Protein AF-A0A7S2FWE4-F1 (afdb_monomer_lite)

Sequence (169 aa):
AKHAGWVPKHYRFELAQQAANEPRNGMGSVLGTLGCAAAHFKAQTHAIIHGGPLAVVLEDDSWLEDDFVPRLWSLVTSELPCDWEAVQLLGRCPYGVCISRHLARVQPDGNEPAWRCHQGVNWGMHGVLYRIETLPRLQEKWKAAVFDESRPHCMDVDVALASISNEVG

Radius of gyration: 15.9 Å; chains: 1; bounding box: 39×29×44 Å

Structure (mmCIF, N/CA/C/O backbone):
data_AF-A0A7S2FWE4-F1
#
_entry.id   AF-A0A7S2FWE4-F1
#
loop_
_atom_site.group_PDB
_atom_site.id
_atom_site.type_symbol
_atom_site.label_atom_id
_atom_site.label_alt_id
_atom_site.label_comp_id
_atom_site.label_asym_id
_atom_site.label_entity_id
_atom_site.label_seq_id
_atom_site.pdbx_PDB_ins_code
_atom_site.Cartn_x
_atom_site.Cartn_y
_atom_site.Cartn_z
_atom_site.occupancy
_atom_site.B_iso_or_equiv
_atom_site.auth_seq_id
_atom_site.auth_comp_id
_atom_site.auth_asym_id
_atom_site.auth_atom_id
_atom_site.pdbx_PDB_model_num
ATOM 1 N N . ALA A 1 1 ? -7.070 -10.224 -13.208 1.00 89.94 1 ALA A N 1
ATOM 2 C CA . ALA A 1 1 ? -6.685 -8.998 -12.475 1.00 89.94 1 ALA A CA 1
ATOM 3 C C . ALA A 1 1 ? -7.239 -7.717 -13.114 1.00 89.94 1 ALA A C 1
ATOM 5 O O . ALA A 1 1 ? -8.026 -7.046 -12.461 1.00 89.94 1 ALA A O 1
ATOM 6 N N . LYS A 1 2 ? -6.927 -7.399 -14.386 1.00 95.38 2 LYS A N 1
ATOM 7 C CA . LYS A 1 2 ? -7.421 -6.172 -15.056 1.00 95.38 2 LYS A CA 1
ATOM 8 C C . LYS A 1 2 ? -8.946 -6.030 -15.120 1.00 95.38 2 LYS A C 1
ATOM 10 O O . LYS A 1 2 ? -9.478 -4.978 -14.786 1.00 95.38 2 LYS A O 1
ATOM 15 N N . HIS A 1 3 ? -9.661 -7.091 -15.508 1.00 95.62 3 HIS A N 1
ATOM 16 C CA . HIS A 1 3 ? -11.132 -7.074 -15.552 1.00 95.62 3 HIS A CA 1
ATOM 17 C C . HIS A 1 3 ? -11.769 -6.803 -14.184 1.00 95.62 3 HIS A C 1
ATOM 19 O O . HIS A 1 3 ? -12.774 -6.108 -14.115 1.00 95.62 3 HIS A O 1
ATOM 25 N N . ALA A 1 4 ? -11.153 -7.307 -13.112 1.00 95.31 4 ALA A N 1
ATOM 26 C CA . ALA A 1 4 ? -11.605 -7.112 -11.737 1.00 95.31 4 ALA A CA 1
ATOM 27 C C . ALA A 1 4 ? -11.133 -5.779 -11.120 1.00 95.31 4 ALA A C 1
ATOM 29 O O . ALA A 1 4 ? -11.456 -5.491 -9.975 1.00 95.31 4 ALA A O 1
ATOM 30 N N . GLY A 1 5 ? -10.348 -4.973 -11.848 1.00 96.19 5 GLY A N 1
ATOM 31 C CA . GLY A 1 5 ? -9.865 -3.670 -11.385 1.00 96.19 5 GLY A CA 1
ATOM 32 C C . GLY A 1 5 ? -8.702 -3.708 -10.386 1.00 96.19 5 GLY A C 1
ATOM 33 O O . GLY A 1 5 ? -8.339 -2.661 -9.856 1.00 96.19 5 GLY A O 1
ATOM 34 N N . TRP A 1 6 ? -8.093 -4.870 -10.121 1.00 97.44 6 TRP A N 1
ATOM 35 C CA . TRP A 1 6 ? -6.929 -4.978 -9.218 1.00 97.44 6 TRP A CA 1
ATOM 36 C C . TRP A 1 6 ? -5.638 -4.472 -9.861 1.00 97.44 6 TRP A C 1
ATOM 38 O O . TRP A 1 6 ? -4.755 -3.990 -9.170 1.00 97.44 6 TRP A O 1
ATOM 48 N N . VAL A 1 7 ? -5.570 -4.556 -11.191 1.00 98.00 7 VAL A N 1
ATOM 49 C CA . VAL A 1 7 ? -4.523 -3.961 -12.027 1.00 98.00 7 VAL A CA 1
ATOM 50 C C . VAL A 1 7 ? -5.215 -2.977 -12.975 1.00 98.00 7 VAL A C 1
ATOM 52 O O . VAL A 1 7 ? -6.224 -3.361 -13.580 1.00 98.00 7 VAL A O 1
ATOM 55 N N . PRO A 1 8 ? -4.730 -1.736 -13.137 1.00 97.62 8 PRO A N 1
ATOM 56 C CA . PRO A 1 8 ? -5.309 -0.777 -14.066 1.00 97.62 8 PRO A CA 1
ATOM 57 C C . PRO A 1 8 ? -5.369 -1.331 -15.491 1.00 97.62 8 PRO A C 1
ATOM 59 O O . PRO A 1 8 ? -4.466 -2.025 -15.960 1.00 97.62 8 PRO A O 1
ATOM 62 N N . LYS A 1 9 ? -6.445 -1.020 -16.222 1.00 97.38 9 LYS A N 1
ATOM 63 C CA . LYS A 1 9 ? -6.617 -1.517 -17.599 1.00 97.38 9 LYS A CA 1
ATOM 64 C C . LYS A 1 9 ? -5.492 -1.041 -18.522 1.00 97.38 9 LYS A C 1
ATOM 66 O O . LYS A 1 9 ? -5.031 -1.821 -19.357 1.00 97.38 9 LYS A O 1
ATOM 71 N N . HIS A 1 10 ? -5.059 0.206 -18.329 1.00 96.81 10 HIS A N 1
ATOM 72 C CA . HIS A 1 10 ? -4.015 0.854 -19.116 1.00 96.81 10 HIS A CA 1
ATOM 73 C C . HIS A 1 10 ? -2.605 0.349 -18.798 1.00 96.81 10 HIS A C 1
ATOM 75 O O . HIS A 1 10 ? -1.749 0.499 -19.655 1.00 96.81 10 HIS A O 1
ATOM 81 N N . TYR A 1 11 ? -2.385 -0.286 -17.640 1.00 97.94 11 TYR A N 1
ATOM 82 C CA . TYR A 1 11 ? -1.061 -0.745 -17.220 1.00 97.94 11 TYR A CA 1
ATOM 83 C C . TYR A 1 11 ? -0.439 -1.722 -18.232 1.00 97.94 11 TYR A C 1
ATOM 85 O O . TYR A 1 11 ? -1.088 -2.698 -18.631 1.00 97.94 11 TYR A O 1
ATOM 93 N N . ARG A 1 12 ? 0.810 -1.502 -18.643 1.00 97.94 12 ARG A N 1
ATOM 94 C CA . ARG A 1 12 ? 1.516 -2.294 -19.664 1.00 97.94 12 ARG A CA 1
ATOM 95 C C . ARG A 1 12 ? 2.685 -3.061 -19.054 1.00 97.94 12 ARG A C 1
ATOM 97 O O . ARG A 1 12 ? 3.774 -2.521 -18.878 1.00 97.94 12 ARG A O 1
ATOM 104 N N . PHE A 1 13 ? 2.472 -4.352 -18.802 1.00 97.38 13 PHE A N 1
ATOM 105 C CA . PHE A 1 13 ? 3.485 -5.230 -18.209 1.00 97.38 13 PHE A CA 1
ATOM 106 C C . PHE A 1 13 ? 4.795 -5.241 -19.005 1.00 97.38 13 PHE A C 1
ATOM 108 O O . PHE A 1 13 ? 5.869 -5.198 -18.418 1.00 97.38 13 PHE A O 1
ATOM 115 N N . GLU A 1 14 ? 4.724 -5.243 -20.335 1.00 97.94 14 GLU A N 1
ATOM 116 C CA . GLU A 1 14 ? 5.911 -5.301 -21.188 1.00 97.94 14 GLU A CA 1
ATOM 117 C C . GLU A 1 14 ? 6.793 -4.059 -21.021 1.00 97.94 14 GLU A C 1
ATOM 119 O O . GLU A 1 14 ? 8.014 -4.181 -21.047 1.00 97.94 14 GLU A O 1
ATOM 124 N N . LEU A 1 15 ? 6.193 -2.880 -20.812 1.00 98.12 15 LEU A N 1
ATOM 125 C CA . LEU A 1 15 ? 6.946 -1.648 -20.567 1.00 98.12 15 LEU A CA 1
ATOM 126 C C . LEU A 1 15 ? 7.599 -1.669 -19.186 1.00 98.12 15 LEU A C 1
ATOM 128 O O . LEU A 1 15 ? 8.783 -1.370 -19.071 1.00 98.12 15 LEU A O 1
ATOM 132 N N . ALA A 1 16 ? 6.858 -2.095 -18.160 1.00 97.62 16 ALA A N 1
ATOM 133 C CA . ALA A 1 16 ? 7.407 -2.231 -16.816 1.00 97.62 16 ALA A CA 1
ATOM 134 C C . ALA A 1 16 ? 8.556 -3.251 -16.770 1.00 97.62 16 ALA A C 1
ATOM 136 O O . ALA A 1 16 ? 9.581 -3.000 -16.144 1.00 97.62 16 ALA A O 1
ATOM 137 N N . GLN A 1 17 ? 8.429 -4.378 -17.481 1.00 98.25 17 GLN A N 1
ATOM 138 C CA . GLN A 1 17 ? 9.495 -5.374 -17.583 1.00 98.25 17 GLN A CA 1
ATOM 139 C C . GLN A 1 17 ? 10.706 -4.846 -18.364 1.00 98.25 17 GLN A C 1
ATOM 141 O O . GLN A 1 17 ? 11.841 -5.153 -18.005 1.00 98.25 17 GLN A O 1
ATOM 146 N N . GLN A 1 18 ? 10.495 -4.053 -19.420 1.00 97.88 18 GLN A N 1
ATOM 147 C CA . GLN A 1 18 ? 11.588 -3.389 -20.137 1.00 97.88 18 GLN A CA 1
ATOM 148 C C . GLN A 1 18 ? 12.348 -2.428 -19.223 1.00 97.88 18 GLN A C 1
ATOM 150 O O . GLN A 1 18 ? 13.572 -2.514 -19.170 1.00 97.88 18 GLN A O 1
ATOM 155 N N . ALA A 1 19 ? 11.638 -1.585 -18.466 1.00 97.25 19 ALA A N 1
ATOM 156 C CA . ALA A 1 19 ? 12.248 -0.699 -17.481 1.00 97.25 19 ALA A CA 1
ATOM 157 C C . ALA A 1 19 ? 13.001 -1.500 -16.407 1.00 97.25 19 ALA A C 1
ATOM 159 O O . ALA A 1 19 ? 14.147 -1.187 -16.097 1.00 97.25 19 ALA A O 1
ATOM 160 N N . ALA A 1 20 ? 12.407 -2.577 -15.887 1.00 97.00 20 ALA A N 1
ATOM 161 C CA . ALA A 1 20 ? 13.031 -3.449 -14.889 1.00 97.00 20 ALA A CA 1
ATOM 162 C C . ALA A 1 20 ? 14.362 -4.051 -15.374 1.00 97.00 20 ALA A C 1
ATOM 164 O O . ALA A 1 20 ? 15.329 -4.109 -14.6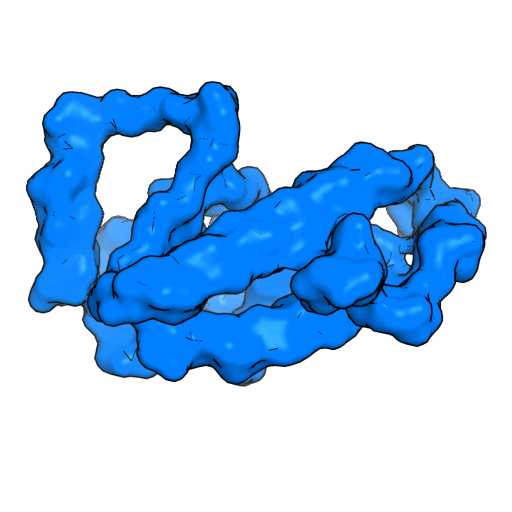15 1.00 97.00 20 ALA A O 1
ATOM 165 N N . ASN A 1 21 ? 14.430 -4.424 -16.656 1.00 96.94 21 ASN A N 1
ATOM 166 C CA . ASN A 1 21 ? 15.629 -4.979 -17.287 1.00 96.94 21 ASN A CA 1
ATOM 167 C C . ASN A 1 21 ? 16.736 -3.938 -17.539 1.00 96.94 21 ASN A C 1
ATOM 169 O O . ASN A 1 21 ? 17.844 -4.314 -17.929 1.00 96.94 21 ASN A O 1
ATOM 173 N N . GLU A 1 22 ? 16.468 -2.638 -17.379 1.00 96.38 22 GLU A N 1
ATOM 174 C CA . GLU A 1 22 ? 17.507 -1.623 -17.532 1.00 96.38 22 GLU A CA 1
ATOM 175 C C . GLU A 1 22 ? 18.593 -1.801 -16.454 1.00 96.38 22 GLU A C 1
ATOM 177 O O . GLU A 1 22 ? 18.265 -1.960 -15.274 1.00 96.38 22 GLU A O 1
ATOM 182 N N . PRO A 1 23 ? 19.892 -1.685 -16.801 1.00 95.38 23 PRO A N 1
ATOM 183 C CA . PRO A 1 23 ? 20.983 -1.910 -15.848 1.00 95.38 23 PRO A CA 1
ATOM 184 C C . PRO A 1 23 ? 20.906 -1.065 -14.571 1.00 95.38 23 PRO A C 1
ATOM 186 O O . PRO A 1 23 ? 21.359 -1.505 -13.521 1.00 95.38 23 PRO A O 1
ATOM 189 N N . ARG A 1 24 ? 20.322 0.139 -14.649 1.00 94.19 24 ARG A N 1
ATOM 190 C CA . ARG A 1 24 ? 20.144 1.032 -13.493 1.00 94.19 24 ARG A CA 1
ATOM 191 C C . ARG A 1 24 ? 19.122 0.526 -12.471 1.00 94.19 24 ARG A C 1
ATOM 193 O O . ARG A 1 24 ? 19.249 0.866 -11.303 1.00 94.19 24 ARG A O 1
ATOM 200 N N . ASN A 1 25 ? 18.124 -0.244 -12.911 1.00 94.00 25 ASN A N 1
ATOM 201 C CA . ASN A 1 25 ? 17.126 -0.847 -12.028 1.00 94.00 25 ASN A CA 1
ATOM 202 C C . ASN A 1 25 ? 17.634 -2.194 -11.505 1.00 94.00 25 ASN A C 1
ATOM 204 O O . ASN A 1 25 ? 17.401 -2.544 -10.352 1.00 94.00 25 ASN A O 1
ATOM 208 N N . GLY A 1 26 ? 18.380 -2.939 -12.332 1.00 91.19 26 GLY A N 1
ATOM 209 C CA . GLY A 1 26 ? 19.009 -4.193 -11.911 1.00 91.19 26 GLY A CA 1
ATOM 210 C C . GLY A 1 26 ? 17.997 -5.230 -11.417 1.00 91.19 26 GLY A C 1
ATOM 211 O O . GLY A 1 26 ? 18.317 -6.038 -10.546 1.00 91.19 26 GLY A O 1
ATOM 212 N N . MET A 1 27 ? 16.767 -5.182 -11.934 1.00 94.00 27 MET A N 1
ATOM 213 C CA . MET A 1 27 ? 15.680 -6.067 -11.537 1.00 94.00 27 MET A CA 1
ATOM 214 C C . MET A 1 27 ? 15.591 -7.273 -12.478 1.00 94.00 27 MET A C 1
ATOM 216 O O . MET A 1 27 ? 16.027 -7.239 -13.628 1.00 94.00 27 MET A O 1
ATOM 220 N N . GLY A 1 28 ? 15.004 -8.357 -11.971 1.00 93.50 28 GLY A N 1
ATOM 221 C CA . GLY A 1 28 ? 14.648 -9.527 -12.768 1.00 93.50 28 GLY A CA 1
ATOM 222 C C . GLY A 1 28 ? 13.236 -9.436 -13.350 1.00 93.50 28 GLY A C 1
ATOM 223 O O . GLY A 1 28 ? 12.701 -8.362 -13.630 1.00 93.50 28 GLY A O 1
ATOM 224 N N . SER A 1 29 ? 12.604 -10.598 -13.517 1.00 96.25 29 SER A N 1
ATOM 225 C CA . SER A 1 29 ? 11.187 -10.661 -13.886 1.00 96.25 29 SER A CA 1
ATOM 226 C C . SER A 1 29 ? 10.316 -10.003 -12.814 1.00 96.25 29 SER A C 1
ATOM 228 O O . SER A 1 29 ? 10.391 -10.387 -11.649 1.00 96.25 29 SER A O 1
ATOM 230 N N . VAL A 1 30 ? 9.446 -9.071 -13.214 1.00 97.19 30 VAL A N 1
ATOM 231 C CA . VAL A 1 30 ? 8.486 -8.404 -12.311 1.00 97.19 30 VAL A CA 1
ATOM 232 C C . VAL A 1 30 ? 7.136 -9.122 -12.251 1.00 97.19 30 VAL A C 1
ATOM 234 O O . VAL A 1 30 ? 6.207 -8.663 -11.595 1.00 97.19 30 VAL A O 1
ATOM 237 N N . LEU A 1 31 ? 6.997 -10.273 -12.923 1.00 97.12 31 LEU A N 1
ATOM 238 C CA . LEU A 1 31 ? 5.736 -11.021 -12.972 1.00 97.12 31 LEU A CA 1
ATOM 239 C C . LEU A 1 31 ? 5.266 -11.479 -11.583 1.00 97.12 31 LEU A C 1
ATOM 241 O O . LEU A 1 31 ? 4.070 -11.433 -11.299 1.00 97.12 31 LEU A O 1
ATOM 245 N N . GLY A 1 32 ? 6.201 -11.911 -10.730 1.00 95.44 32 GLY A N 1
ATOM 246 C CA . GLY A 1 32 ? 5.902 -12.305 -9.351 1.00 95.44 32 GLY A CA 1
ATOM 247 C C . GLY A 1 32 ? 5.369 -11.124 -8.542 1.00 95.44 32 GLY A C 1
ATOM 248 O O . GLY A 1 32 ? 4.267 -11.198 -8.003 1.00 95.44 32 GLY A O 1
ATOM 249 N N . THR A 1 33 ? 6.094 -10.003 -8.566 1.00 95.25 33 THR A N 1
ATOM 250 C CA . THR A 1 33 ? 5.715 -8.760 -7.882 1.00 95.25 33 THR A CA 1
ATOM 251 C C . THR A 1 33 ? 4.365 -8.223 -8.359 1.00 95.25 33 THR A C 1
ATOM 253 O O . THR A 1 33 ? 3.527 -7.842 -7.545 1.00 95.25 33 THR A O 1
ATOM 256 N N . LEU A 1 34 ? 4.082 -8.293 -9.666 1.00 97.38 34 LEU A N 1
ATOM 257 C CA . LEU A 1 34 ? 2.773 -7.943 -10.225 1.00 97.38 34 LEU A CA 1
ATOM 258 C C . LEU A 1 34 ? 1.648 -8.800 -9.622 1.00 97.38 34 LEU A C 1
ATOM 260 O O . LEU A 1 34 ? 0.552 -8.299 -9.354 1.00 97.38 34 LEU A O 1
ATOM 264 N N . GLY A 1 35 ? 1.907 -10.095 -9.433 1.00 96.69 35 GLY A N 1
ATOM 265 C CA . GLY A 1 35 ? 0.988 -11.025 -8.785 1.00 96.69 35 GLY A CA 1
ATOM 266 C C . GLY A 1 35 ? 0.693 -10.626 -7.340 1.00 96.69 35 GLY A C 1
ATOM 267 O O . GLY A 1 35 ? -0.482 -10.519 -6.977 1.00 96.69 35 GLY A O 1
ATOM 268 N N . CYS A 1 36 ? 1.736 -10.336 -6.557 1.00 94.81 36 CYS A N 1
ATOM 269 C CA . CYS A 1 36 ? 1.612 -9.873 -5.173 1.00 94.81 36 CYS A CA 1
ATOM 270 C C . CYS A 1 36 ? 0.814 -8.566 -5.096 1.00 94.81 36 CYS A C 1
ATOM 272 O O . CYS A 1 36 ? -0.207 -8.502 -4.410 1.00 94.81 36 CYS A O 1
ATOM 274 N N . ALA A 1 37 ? 1.181 -7.559 -5.892 1.00 96.25 37 ALA A N 1
ATOM 275 C CA . ALA A 1 37 ? 0.467 -6.286 -5.951 1.00 96.25 37 ALA A CA 1
ATOM 276 C C . ALA A 1 37 ? -1.025 -6.464 -6.271 1.00 96.25 37 ALA A C 1
ATOM 278 O O . ALA A 1 37 ? -1.903 -5.929 -5.587 1.00 96.25 37 ALA A O 1
ATOM 279 N N . ALA A 1 38 ? -1.344 -7.274 -7.285 1.00 97.81 38 ALA A N 1
ATOM 280 C CA . ALA A 1 38 ? -2.728 -7.572 -7.636 1.00 97.81 38 ALA A CA 1
ATOM 281 C C . ALA A 1 38 ? -3.485 -8.287 -6.500 1.00 97.81 38 ALA A C 1
ATOM 283 O O . ALA A 1 38 ? -4.681 -8.038 -6.322 1.00 97.81 38 ALA A O 1
ATOM 284 N N . ALA A 1 39 ? -2.819 -9.159 -5.738 1.00 96.19 39 ALA A N 1
ATOM 285 C CA . ALA A 1 39 ? -3.404 -9.846 -4.590 1.00 96.19 39 ALA A CA 1
ATOM 286 C C . ALA A 1 39 ? -3.712 -8.881 -3.431 1.00 96.19 39 ALA A C 1
ATOM 288 O O . ALA A 1 39 ? -4.819 -8.941 -2.889 1.00 96.19 39 ALA A O 1
ATOM 289 N N . HIS A 1 40 ? -2.824 -7.929 -3.127 1.00 95.69 40 HIS A N 1
ATOM 290 C CA . HIS A 1 40 ? -3.091 -6.884 -2.130 1.00 95.69 40 HIS A CA 1
ATOM 291 C C . HIS A 1 40 ? -4.331 -6.060 -2.493 1.00 95.69 40 HIS A C 1
ATOM 293 O O . HIS A 1 40 ? -5.253 -5.917 -1.685 1.00 95.69 40 HIS A O 1
ATOM 299 N N . PHE A 1 41 ? -4.424 -5.576 -3.735 1.00 97.50 41 PHE A N 1
ATOM 300 C CA . PHE A 1 41 ? -5.592 -4.797 -4.158 1.00 97.50 41 PHE A CA 1
ATOM 301 C C . PHE A 1 41 ? -6.876 -5.628 -4.219 1.00 97.50 41 PHE A C 1
ATOM 303 O O . PHE A 1 41 ? -7.955 -5.099 -3.946 1.00 97.50 41 PHE A O 1
ATOM 310 N N . LYS A 1 42 ? -6.780 -6.930 -4.517 1.00 97.50 42 LYS A N 1
ATOM 311 C CA . LYS A 1 42 ? -7.905 -7.862 -4.390 1.00 97.50 42 LYS A CA 1
ATOM 312 C C . LYS A 1 42 ? -8.387 -7.953 -2.941 1.00 97.50 42 LYS A C 1
ATOM 314 O O . LYS A 1 42 ? -9.589 -7.829 -2.707 1.00 97.50 42 LYS A O 1
ATOM 319 N N . ALA A 1 43 ? -7.478 -8.155 -1.985 1.00 96.75 43 ALA A N 1
ATOM 320 C CA . ALA A 1 43 ? -7.810 -8.250 -0.564 1.00 96.75 43 ALA A CA 1
ATOM 321 C C . ALA A 1 43 ? -8.489 -6.967 -0.060 1.00 96.75 43 ALA A C 1
ATOM 323 O O . ALA A 1 43 ? -9.540 -7.033 0.577 1.00 96.75 43 ALA A O 1
ATOM 324 N N . GLN A 1 44 ? -7.972 -5.799 -0.449 1.00 96.81 44 GLN A N 1
ATOM 325 C CA . GLN A 1 44 ? -8.601 -4.510 -0.152 1.00 96.81 44 GLN A CA 1
ATOM 326 C C . GLN A 1 44 ? -10.013 -4.395 -0.741 1.00 96.81 44 GLN A C 1
ATOM 328 O O . GLN A 1 44 ? -10.928 -3.958 -0.050 1.00 96.81 44 GLN A O 1
ATOM 333 N N . THR A 1 45 ? -10.232 -4.813 -1.995 1.00 97.31 45 THR A N 1
ATOM 334 C CA . THR A 1 45 ? -11.578 -4.814 -2.593 1.00 97.31 45 THR A CA 1
ATOM 335 C C . THR A 1 45 ? -12.542 -5.706 -1.809 1.00 97.31 45 THR A C 1
ATOM 337 O O . THR A 1 45 ? -13.675 -5.298 -1.565 1.00 97.31 45 THR A O 1
ATOM 340 N N . HIS A 1 46 ? -12.107 -6.891 -1.369 1.00 97.44 46 HIS A N 1
ATOM 341 C CA . HIS A 1 46 ? -12.926 -7.744 -0.503 1.00 97.44 46 HIS A CA 1
ATOM 342 C C . HIS A 1 46 ? -13.249 -7.069 0.836 1.00 97.44 46 HIS A C 1
ATOM 344 O O . HIS A 1 46 ? -14.399 -7.111 1.270 1.00 97.44 46 HIS A O 1
ATOM 350 N N . ALA A 1 47 ? -12.269 -6.409 1.454 1.00 97.62 47 ALA A N 1
ATOM 351 C CA . ALA A 1 47 ? -12.451 -5.685 2.707 1.00 97.62 47 ALA A CA 1
ATOM 352 C C . ALA A 1 47 ? -13.467 -4.533 2.574 1.00 97.62 47 ALA A C 1
ATOM 354 O O . ALA A 1 47 ? -14.361 -4.399 3.410 1.00 97.62 47 ALA A O 1
ATOM 355 N N . ILE A 1 48 ? -13.387 -3.758 1.484 1.00 97.38 48 ILE A N 1
ATOM 356 C CA . ILE A 1 48 ? -14.348 -2.691 1.162 1.00 97.38 48 ILE A CA 1
ATOM 357 C C . ILE A 1 48 ? -15.763 -3.262 1.007 1.00 97.38 48 ILE A C 1
ATOM 359 O O . ILE A 1 48 ? -16.702 -2.729 1.589 1.00 97.38 48 ILE A O 1
ATOM 363 N N . ILE A 1 49 ? -15.921 -4.356 0.251 1.00 97.19 49 ILE A N 1
ATOM 364 C CA . ILE A 1 49 ? -17.230 -4.994 0.022 1.00 97.19 49 ILE A CA 1
ATOM 365 C C . ILE A 1 49 ? -17.834 -5.517 1.331 1.00 97.19 49 ILE A C 1
ATOM 367 O O . ILE A 1 49 ? -19.044 -5.434 1.518 1.00 97.19 49 ILE A O 1
ATOM 371 N N . HIS A 1 50 ? -17.006 -6.047 2.234 1.00 97.00 50 HIS A N 1
ATOM 372 C CA . HIS A 1 50 ? -17.463 -6.525 3.537 1.00 97.00 50 HIS A CA 1
ATOM 373 C C . HIS A 1 50 ? -18.009 -5.389 4.423 1.00 97.00 50 HIS A C 1
ATOM 375 O O . HIS A 1 50 ? -18.899 -5.624 5.236 1.00 97.00 50 HIS A O 1
ATOM 381 N N . GLY A 1 51 ? -17.495 -4.162 4.280 1.00 95.44 51 GLY A N 1
ATOM 382 C CA . GLY A 1 51 ? -18.048 -2.974 4.943 1.00 95.44 51 GLY A CA 1
ATOM 383 C C . GLY A 1 51 ? -17.797 -2.892 6.453 1.00 95.44 51 GLY A C 1
ATOM 384 O O . GLY A 1 51 ? -18.513 -2.182 7.156 1.00 95.44 51 GLY A O 1
ATOM 385 N N . GLY A 1 52 ? -16.798 -3.617 6.972 1.00 96.94 52 GLY A N 1
ATOM 386 C CA . GLY A 1 52 ? -16.348 -3.441 8.359 1.00 96.94 52 GLY A CA 1
ATOM 387 C C . GLY A 1 52 ? -15.678 -2.072 8.568 1.00 96.94 52 GLY A C 1
ATOM 388 O O . GLY A 1 52 ? -15.304 -1.434 7.591 1.00 96.94 52 GLY A O 1
ATOM 389 N N . PRO A 1 53 ? -15.484 -1.600 9.813 1.00 96.62 53 PRO A N 1
ATOM 390 C CA . PRO A 1 53 ? -14.774 -0.339 10.062 1.00 96.62 53 PRO A CA 1
ATOM 391 C C . PRO A 1 53 ? -13.260 -0.461 9.821 1.00 96.62 53 PRO A C 1
ATOM 393 O O . PRO A 1 53 ? -12.606 0.491 9.392 1.00 96.62 53 PRO A O 1
ATOM 396 N N . LEU A 1 54 ? -12.713 -1.649 10.087 1.00 97.88 54 LEU A N 1
ATOM 397 C CA . LEU A 1 54 ? -11.299 -1.984 10.000 1.00 97.88 54 LEU A CA 1
ATOM 398 C C . LEU A 1 54 ? -11.142 -3.317 9.274 1.00 97.88 54 LEU A C 1
ATOM 400 O O . LEU A 1 54 ? -12.012 -4.185 9.378 1.00 97.88 54 LEU A O 1
ATOM 404 N N . ALA A 1 55 ? -10.016 -3.498 8.593 1.00 97.81 55 ALA A N 1
ATOM 405 C CA . ALA A 1 55 ? -9.621 -4.797 8.064 1.00 97.81 55 ALA A CA 1
ATOM 406 C C . ALA A 1 55 ? -8.151 -5.068 8.356 1.00 97.81 55 ALA A C 1
ATOM 408 O O . ALA A 1 55 ? -7.308 -4.204 8.136 1.00 97.81 55 ALA A O 1
ATOM 409 N N . VAL A 1 56 ? -7.860 -6.280 8.817 1.00 97.00 56 VAL A N 1
ATOM 410 C CA . VAL A 1 56 ? -6.497 -6.798 8.926 1.00 97.00 56 VAL A CA 1
ATOM 411 C C . VAL A 1 56 ? -6.287 -7.766 7.772 1.00 97.00 56 VAL A C 1
ATOM 413 O O . VAL A 1 56 ? -7.059 -8.711 7.611 1.00 97.00 56 VAL A O 1
ATOM 416 N N . VAL A 1 57 ? -5.265 -7.515 6.964 1.00 95.50 57 VAL A N 1
ATOM 417 C CA . VAL A 1 57 ? -4.819 -8.405 5.889 1.00 95.50 57 VAL A CA 1
ATOM 418 C C . VAL A 1 57 ? -3.449 -8.934 6.276 1.00 95.50 57 VAL A C 1
ATOM 420 O O . VAL A 1 57 ? -2.582 -8.148 6.646 1.00 95.50 57 VAL A O 1
ATOM 423 N N . LEU A 1 58 ? -3.276 -10.250 6.210 1.00 95.06 58 LEU A N 1
ATOM 424 C CA . LEU A 1 58 ? -2.030 -10.945 6.519 1.00 95.06 58 LEU A CA 1
ATOM 425 C C . LEU A 1 58 ? -1.607 -11.752 5.292 1.00 95.06 58 LEU A C 1
ATOM 427 O O . LEU A 1 58 ? -2.470 -12.293 4.592 1.00 95.06 58 LEU A O 1
ATOM 431 N N . GLU A 1 59 ? -0.306 -11.829 5.049 1.00 92.50 59 GLU A N 1
ATOM 432 C CA . GLU A 1 59 ? 0.273 -12.795 4.117 1.00 92.50 59 GLU A CA 1
ATOM 433 C C . GLU A 1 59 ? 0.107 -14.223 4.668 1.00 92.50 59 GLU A C 1
ATOM 435 O O . GLU A 1 59 ? -0.073 -14.438 5.870 1.00 92.50 59 GLU A O 1
ATOM 440 N N . ASP A 1 60 ? 0.110 -15.216 3.782 1.00 90.81 60 ASP A N 1
ATOM 441 C CA . ASP A 1 60 ? -0.127 -16.621 4.126 1.00 90.81 60 ASP A CA 1
ATOM 442 C C . ASP A 1 60 ? 1.043 -17.281 4.873 1.00 90.81 60 ASP A C 1
ATOM 444 O O . ASP A 1 60 ? 0.865 -18.330 5.494 1.00 90.81 60 ASP A O 1
ATOM 448 N N . ASP A 1 61 ? 2.209 -16.641 4.875 1.00 90.31 61 ASP A N 1
ATOM 449 C CA . ASP A 1 61 ? 3.412 -17.013 5.620 1.00 90.31 61 ASP A CA 1
ATOM 450 C C . ASP A 1 61 ? 3.629 -16.155 6.882 1.00 90.31 61 ASP A C 1
ATOM 452 O O . ASP A 1 61 ? 4.738 -16.065 7.407 1.00 90.31 61 ASP A O 1
ATOM 456 N N . SER A 1 62 ? 2.568 -15.530 7.399 1.00 91.75 62 SER A N 1
ATOM 457 C CA . SER A 1 62 ? 2.609 -14.766 8.648 1.00 91.75 62 SER A CA 1
ATOM 458 C C . SER A 1 62 ? 2.128 -15.581 9.850 1.00 91.75 62 SER A C 1
ATOM 460 O O . SER A 1 62 ? 1.062 -16.197 9.823 1.00 91.75 62 SER A O 1
ATOM 462 N N . TRP A 1 63 ? 2.875 -15.510 10.955 1.00 93.00 63 TRP A N 1
ATOM 463 C CA . TRP A 1 63 ? 2.485 -16.073 12.252 1.00 93.00 63 TRP A CA 1
ATOM 464 C C . TRP A 1 63 ? 2.208 -14.957 13.253 1.00 93.00 63 TRP A C 1
ATOM 466 O O . TRP A 1 63 ? 2.988 -14.014 13.383 1.00 93.00 63 TRP A O 1
ATOM 476 N N . LEU A 1 64 ? 1.083 -15.066 13.955 1.00 94.81 64 LEU A N 1
ATOM 477 C CA . LEU A 1 64 ? 0.674 -14.105 14.972 1.00 94.81 64 LEU A CA 1
ATOM 478 C C . LEU A 1 64 ? 1.125 -14.572 16.355 1.00 94.81 64 LEU A C 1
ATOM 480 O O . LEU A 1 64 ? 1.063 -15.760 16.658 1.00 94.81 64 LEU A O 1
ATOM 484 N N . GLU A 1 65 ? 1.516 -13.619 17.195 1.00 95.88 65 GLU A N 1
ATOM 485 C CA . GLU A 1 65 ? 1.730 -13.852 18.625 1.00 95.88 65 GLU A CA 1
ATOM 486 C C . GLU A 1 65 ? 0.394 -14.090 19.351 1.00 95.88 65 GLU A C 1
ATOM 488 O O . GLU A 1 65 ? -0.652 -13.578 18.934 1.00 95.88 65 GLU A O 1
ATOM 493 N N . ASP A 1 66 ? 0.433 -14.806 20.479 1.00 97.94 66 ASP A N 1
ATOM 494 C CA . ASP A 1 66 ? -0.757 -15.149 21.281 1.00 97.94 66 ASP A CA 1
ATOM 495 C C . ASP A 1 66 ? -1.553 -13.909 21.731 1.00 97.94 66 ASP A C 1
ATOM 497 O O . ASP A 1 66 ? -2.776 -13.948 21.886 1.00 97.94 66 ASP A O 1
ATOM 501 N N . ASP A 1 67 ? -0.866 -12.782 21.921 1.00 97.44 67 ASP A N 1
ATOM 502 C CA . ASP A 1 67 ? -1.438 -11.509 22.354 1.00 97.44 67 ASP A CA 1
ATOM 503 C C . ASP A 1 67 ? -1.684 -10.517 21.201 1.00 97.44 67 ASP A C 1
ATOM 505 O O . ASP A 1 67 ? -1.909 -9.325 21.433 1.00 97.44 67 ASP A O 1
ATOM 509 N N . PHE A 1 68 ? -1.707 -10.991 19.949 1.00 96.56 68 PHE A N 1
ATOM 510 C CA . PHE A 1 68 ? -1.904 -10.140 18.775 1.00 96.56 68 PHE A CA 1
ATOM 511 C C . PHE A 1 68 ? -3.169 -9.277 18.869 1.00 96.56 68 PHE A C 1
ATOM 513 O O . PHE A 1 68 ? -3.105 -8.061 18.691 1.00 96.56 68 PHE A O 1
ATOM 520 N N . VAL A 1 69 ? -4.319 -9.883 19.180 1.00 97.19 69 VAL A N 1
ATOM 521 C CA . VAL A 1 69 ? -5.607 -9.172 19.261 1.00 97.19 69 VAL A CA 1
ATOM 522 C C . VAL A 1 69 ? -5.595 -8.065 20.326 1.00 97.19 69 VAL A C 1
ATOM 524 O O . VAL A 1 69 ? -5.913 -6.927 19.973 1.00 97.19 69 VAL A O 1
ATOM 527 N N . PRO A 1 70 ? -5.226 -8.319 21.600 1.00 97.94 70 PRO A N 1
ATOM 528 C CA . PRO A 1 70 ? -5.181 -7.250 22.597 1.00 97.94 70 PRO A CA 1
ATOM 529 C C . PRO A 1 70 ? -4.147 -6.163 22.269 1.00 97.94 70 PRO A C 1
ATOM 531 O O . PRO A 1 70 ? -4.420 -4.985 22.512 1.00 97.94 70 PRO A O 1
ATOM 534 N N . ARG A 1 71 ? -3.000 -6.506 21.664 1.00 96.88 71 ARG A N 1
ATOM 535 C CA . ARG A 1 71 ? -2.007 -5.508 21.231 1.00 96.88 71 ARG A CA 1
ATOM 536 C C . ARG A 1 71 ? -2.515 -4.644 20.082 1.00 96.88 71 ARG A C 1
ATOM 538 O O . ARG A 1 71 ? -2.374 -3.423 20.140 1.00 96.88 71 ARG A O 1
ATOM 545 N N . LEU A 1 72 ? -3.150 -5.250 19.080 1.00 96.88 72 LEU A N 1
ATOM 546 C CA . LEU A 1 72 ? -3.759 -4.528 17.966 1.00 96.88 72 LEU A CA 1
ATOM 547 C C . LEU A 1 72 ? -4.880 -3.608 18.455 1.00 96.88 72 LEU A C 1
ATOM 549 O O . LEU A 1 72 ? -4.963 -2.459 18.029 1.00 96.88 72 LEU A O 1
ATOM 553 N N . TRP A 1 73 ? -5.717 -4.083 19.379 1.00 97.12 73 TRP A N 1
ATOM 554 C CA . T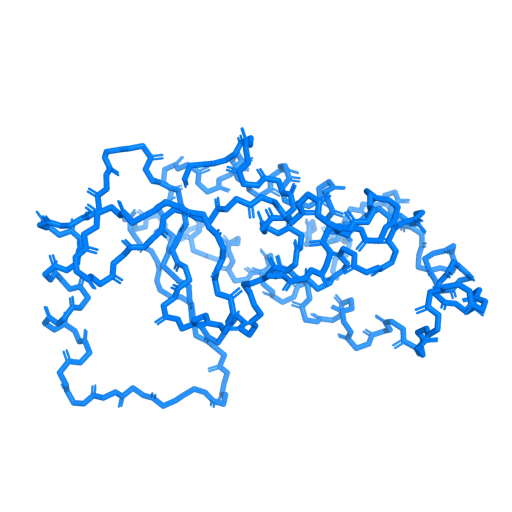RP A 1 73 ? -6.765 -3.261 19.973 1.00 97.12 73 TRP A CA 1
ATOM 555 C C . TRP A 1 73 ? -6.184 -2.050 20.708 1.00 97.12 73 TRP A C 1
ATOM 557 O O . TRP A 1 73 ? -6.616 -0.929 20.457 1.00 97.12 73 TRP A O 1
ATOM 567 N N . SER A 1 74 ? -5.153 -2.251 21.537 1.00 97.44 74 SER A N 1
ATOM 568 C CA . SER A 1 74 ? -4.464 -1.152 22.225 1.00 97.44 74 SER A CA 1
ATOM 569 C C . SER A 1 74 ? -3.870 -0.135 21.250 1.00 97.44 74 SER A C 1
ATOM 571 O O . SER A 1 74 ? -4.004 1.067 21.478 1.00 97.44 74 SER A O 1
ATOM 573 N N . LEU A 1 75 ? -3.241 -0.602 20.166 1.00 96.69 75 LEU A N 1
ATOM 574 C CA . LEU A 1 75 ? -2.712 0.260 19.108 1.00 96.69 75 LEU A CA 1
ATOM 575 C C . LEU A 1 75 ? -3.834 1.137 18.534 1.00 96.69 75 LEU A C 1
ATOM 577 O O . LEU A 1 75 ? -3.724 2.362 18.538 1.00 96.69 75 LEU A O 1
ATOM 581 N N . VAL A 1 76 ? -4.941 0.511 18.119 1.00 96.62 76 VAL A N 1
ATOM 582 C CA . VAL A 1 76 ? -6.098 1.181 17.505 1.00 96.62 76 VAL A CA 1
ATOM 583 C C . VAL A 1 76 ? -6.741 2.211 18.426 1.00 96.62 76 VAL A C 1
ATOM 585 O O . VAL A 1 76 ? -7.091 3.295 17.968 1.00 96.62 76 VAL A O 1
ATOM 588 N N . THR A 1 77 ? -6.923 1.892 19.707 1.00 96.56 77 THR A N 1
ATOM 589 C CA . THR A 1 77 ? -7.675 2.763 20.620 1.00 96.56 77 THR A CA 1
ATOM 590 C C . THR A 1 77 ? -6.833 3.834 21.296 1.00 96.56 77 THR A C 1
ATOM 592 O O . THR A 1 77 ? -7.403 4.800 21.800 1.00 96.56 77 THR A O 1
ATOM 595 N N . SER A 1 78 ? -5.511 3.655 21.362 1.00 97.00 78 SER A N 1
ATOM 596 C CA . SER A 1 78 ? -4.657 4.460 22.248 1.00 97.00 78 SER A CA 1
ATOM 597 C C . SER A 1 78 ? -3.481 5.137 21.548 1.00 97.00 78 SER A C 1
ATOM 599 O O . SER A 1 78 ? -2.938 6.092 22.097 1.00 97.00 78 SER A O 1
ATOM 601 N N . GLU A 1 79 ? -3.052 4.647 20.382 1.00 96.75 79 GLU A N 1
ATOM 602 C CA . GLU A 1 79 ? -1.796 5.084 19.756 1.00 96.75 79 GLU A CA 1
ATOM 603 C C . GLU A 1 79 ? -1.967 5.605 18.319 1.00 96.75 79 GLU A C 1
ATOM 605 O O . GLU A 1 79 ? -1.194 6.470 17.905 1.00 96.75 79 GLU A O 1
ATOM 610 N N . LEU A 1 80 ? -2.957 5.122 17.554 1.00 96.56 80 LEU A N 1
ATOM 611 C CA . LEU A 1 80 ? -3.159 5.576 16.172 1.00 96.56 80 LEU A CA 1
ATOM 612 C C . LEU A 1 80 ? -3.607 7.051 16.107 1.00 96.56 80 LEU A C 1
ATOM 614 O O . LEU A 1 80 ? -4.566 7.434 16.781 1.00 96.56 80 LEU A O 1
ATOM 618 N N . PRO A 1 81 ? -2.969 7.887 15.266 1.00 95.06 81 PRO A N 1
ATOM 619 C CA . PRO A 1 81 ? -3.364 9.282 15.088 1.00 95.06 81 PRO A CA 1
ATOM 620 C C . PRO A 1 81 ? -4.653 9.374 14.265 1.00 95.06 81 PRO A C 1
ATOM 622 O O . PRO A 1 81 ? -4.863 8.567 13.374 1.00 95.06 81 PRO A O 1
ATOM 625 N N . CYS A 1 82 ? -5.517 10.364 14.501 1.00 92.81 82 CYS A N 1
ATOM 626 C CA . CYS A 1 82 ? -6.860 10.433 13.891 1.00 92.81 82 CYS A CA 1
ATOM 627 C C . CYS A 1 82 ? -6.908 10.408 12.347 1.00 92.81 82 CYS A C 1
ATOM 629 O O . CYS A 1 82 ? -7.956 10.090 11.776 1.00 92.81 82 CYS A O 1
ATOM 631 N N . ASP A 1 83 ? -5.813 10.786 11.688 1.00 93.56 83 ASP A N 1
ATOM 632 C CA . ASP A 1 83 ? -5.651 10.891 10.236 1.00 93.56 83 ASP A CA 1
ATOM 633 C C . ASP A 1 83 ? -5.106 9.615 9.568 1.00 93.56 83 ASP A C 1
ATOM 635 O O . ASP A 1 83 ? -4.899 9.627 8.360 1.00 93.56 83 ASP A O 1
ATOM 639 N N . TRP A 1 84 ? -4.912 8.523 10.315 1.00 96.00 84 TRP A N 1
ATOM 640 C CA . TRP A 1 84 ? -4.385 7.266 9.778 1.00 96.00 84 TRP A CA 1
ATOM 641 C C . TRP A 1 84 ? -5.309 6.607 8.729 1.00 96.00 84 TRP A C 1
ATOM 643 O O . TRP A 1 84 ? -6.541 6.601 8.867 1.00 96.00 84 TRP A O 1
ATOM 653 N N . GLU A 1 85 ? -4.712 5.993 7.704 1.00 96.69 85 GLU A N 1
ATOM 654 C CA . GLU A 1 85 ? -5.392 5.253 6.631 1.00 96.69 85 GLU A CA 1
ATOM 655 C C . GLU A 1 85 ? -4.939 3.787 6.549 1.00 96.69 85 GLU A C 1
ATOM 657 O O . GLU A 1 85 ? -5.773 2.884 6.398 1.00 96.69 85 GLU A O 1
ATOM 662 N N . ALA A 1 86 ? -3.633 3.537 6.681 1.00 95.81 86 ALA A N 1
ATOM 663 C CA . ALA A 1 86 ? -3.055 2.196 6.702 1.00 95.81 86 ALA A CA 1
ATOM 664 C 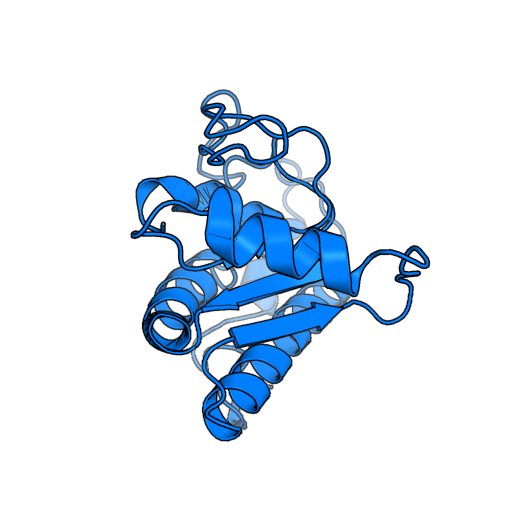C . ALA A 1 86 ? -1.886 2.092 7.684 1.00 95.81 86 ALA A C 1
ATOM 666 O O . ALA A 1 86 ? -1.094 3.016 7.834 1.00 95.81 86 ALA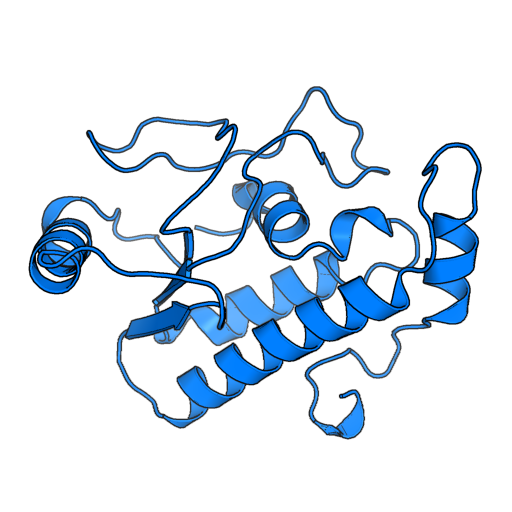 A O 1
ATOM 667 N N . VAL A 1 87 ? -1.754 0.930 8.322 1.00 95.38 87 VAL A N 1
ATOM 668 C CA . VAL A 1 87 ? -0.654 0.638 9.244 1.00 95.38 87 VAL A CA 1
ATOM 669 C C . VAL A 1 87 ? -0.045 -0.699 8.886 1.00 95.38 87 VAL A C 1
ATOM 671 O O . VAL A 1 87 ? -0.704 -1.735 8.959 1.00 95.38 87 VAL A O 1
ATOM 674 N N . GLN A 1 88 ? 1.231 -0.677 8.527 1.00 93.31 88 GLN A N 1
ATOM 675 C CA . GLN A 1 88 ? 2.028 -1.885 8.406 1.00 93.31 88 GLN A CA 1
ATOM 676 C C . GLN A 1 88 ? 2.344 -2.416 9.807 1.00 93.31 88 GLN A C 1
ATOM 678 O O . GLN A 1 88 ? 2.955 -1.731 10.624 1.00 93.31 88 GLN A O 1
ATOM 683 N N . LEU A 1 89 ? 1.893 -3.637 10.091 1.00 93.56 89 LEU A N 1
ATOM 684 C CA . LEU A 1 89 ? 1.986 -4.265 11.414 1.00 93.56 89 LEU A CA 1
ATOM 685 C C . LEU A 1 89 ? 3.365 -4.881 11.684 1.00 93.56 89 LEU A C 1
ATOM 687 O O . LEU A 1 89 ? 3.690 -5.204 12.825 1.00 93.56 89 LEU A O 1
ATOM 691 N N . LEU A 1 90 ? 4.179 -5.020 10.638 1.00 88.81 90 LEU A N 1
ATOM 692 C CA . LEU A 1 90 ? 5.570 -5.442 10.702 1.00 88.81 90 LEU A CA 1
ATOM 693 C C . LEU A 1 90 ? 6.334 -4.748 9.575 1.00 88.81 90 LEU A C 1
ATOM 695 O O . LEU A 1 90 ? 6.074 -5.031 8.415 1.00 88.81 90 LEU A O 1
ATOM 699 N N . GLY A 1 91 ? 7.246 -3.835 9.905 1.00 83.25 91 GLY A N 1
ATOM 700 C CA . GLY A 1 91 ? 8.070 -3.127 8.924 1.00 83.25 91 GLY A CA 1
ATOM 701 C C . GLY A 1 91 ? 9.551 -3.219 9.262 1.00 83.25 91 GLY A C 1
ATOM 702 O O . GLY A 1 91 ? 9.938 -3.219 10.433 1.00 83.25 91 GLY A O 1
ATOM 703 N N . ARG A 1 92 ? 10.394 -3.304 8.234 1.00 86.56 92 ARG A N 1
ATOM 704 C CA . ARG A 1 92 ? 11.856 -3.280 8.355 1.00 86.56 92 ARG A CA 1
ATOM 705 C C . ARG A 1 92 ? 12.395 -1.948 7.858 1.00 86.56 92 ARG A C 1
ATOM 707 O O . ARG A 1 92 ? 11.929 -1.416 6.855 1.00 86.56 92 ARG A O 1
ATOM 714 N N . CYS A 1 93 ? 13.408 -1.436 8.552 1.00 87.00 93 CYS A N 1
ATOM 715 C CA . CYS A 1 93 ? 14.062 -0.170 8.219 1.00 87.00 93 CYS A CA 1
ATOM 716 C C . CYS A 1 93 ? 13.068 1.007 8.074 1.00 87.00 93 CYS A C 1
ATOM 718 O O . CYS A 1 93 ? 13.050 1.655 7.026 1.00 87.00 93 CYS A O 1
ATOM 720 N N . PRO A 1 94 ? 12.194 1.278 9.067 1.00 86.31 94 PRO A N 1
ATOM 721 C CA . PRO A 1 94 ? 11.307 2.431 8.988 1.00 86.31 94 PRO A CA 1
ATOM 722 C C . PRO A 1 94 ? 12.117 3.732 9.074 1.00 86.31 94 PRO A C 1
ATOM 724 O O . PRO A 1 94 ? 13.045 3.852 9.876 1.00 86.31 94 PRO A O 1
ATOM 727 N N . TYR A 1 95 ? 11.726 4.719 8.275 1.00 90.06 95 TYR A N 1
ATOM 728 C CA . TYR A 1 95 ? 12.225 6.090 8.335 1.00 90.06 95 TYR A CA 1
ATOM 729 C C . TYR A 1 95 ? 11.041 7.039 8.476 1.00 90.06 95 TYR A C 1
ATOM 731 O O . TYR A 1 95 ? 10.014 6.841 7.830 1.00 90.06 95 TYR A O 1
ATOM 739 N N . GLY A 1 96 ? 11.180 8.061 9.317 1.00 92.19 96 GLY A N 1
ATOM 740 C CA . GLY A 1 96 ? 10.152 9.071 9.525 1.00 92.19 96 GLY A CA 1
ATOM 741 C C . GLY A 1 96 ? 10.083 9.532 10.975 1.00 92.19 96 GLY A C 1
ATOM 742 O O . GLY A 1 96 ? 11.112 9.721 11.624 1.00 92.19 96 GLY A O 1
ATOM 743 N N . VAL A 1 97 ? 8.868 9.736 11.482 1.00 93.19 97 VAL A N 1
ATOM 744 C CA . VAL A 1 97 ? 8.624 10.389 12.777 1.00 93.19 97 VAL A CA 1
ATOM 745 C C . VAL A 1 97 ? 7.981 9.421 13.761 1.00 93.19 97 VAL A C 1
ATOM 747 O O . VAL A 1 97 ? 6.959 8.811 13.460 1.00 93.19 97 VAL A O 1
ATOM 750 N N . CYS A 1 98 ? 8.535 9.311 14.968 1.00 94.06 98 CYS A N 1
ATOM 751 C CA . CYS A 1 98 ? 7.907 8.553 16.050 1.00 94.06 98 CYS A CA 1
ATOM 752 C C . CYS A 1 98 ? 6.587 9.217 16.474 1.00 94.06 98 CYS A C 1
ATOM 754 O O . CYS A 1 98 ? 6.577 10.396 16.824 1.00 94.06 98 CYS A O 1
ATOM 756 N N . ILE A 1 99 ? 5.490 8.457 16.474 1.00 95.00 99 ILE A N 1
ATOM 757 C CA . ILE A 1 99 ? 4.172 8.905 16.950 1.00 95.00 99 ILE A CA 1
ATOM 758 C C . ILE A 1 99 ? 3.948 8.430 18.384 1.00 95.00 99 ILE A C 1
ATOM 760 O O . ILE A 1 99 ? 3.523 9.196 19.246 1.00 95.00 99 ILE A O 1
ATOM 764 N N . SER A 1 100 ? 4.282 7.170 18.650 1.00 94.81 100 SER A N 1
ATOM 765 C CA . SER A 1 100 ? 4.164 6.544 19.960 1.00 94.81 100 SER A CA 1
ATOM 766 C C . SER A 1 100 ? 5.298 5.538 20.166 1.00 94.81 100 SER A C 1
ATOM 768 O O . SER A 1 100 ? 6.219 5.431 19.355 1.00 94.81 100 SER A O 1
ATOM 770 N N . ARG A 1 101 ? 5.242 4.774 21.262 1.00 93.00 101 ARG A N 1
ATOM 771 C CA . ARG A 1 101 ? 6.232 3.730 21.553 1.00 93.00 101 ARG A CA 1
ATOM 772 C C . ARG A 1 101 ? 6.276 2.646 20.472 1.00 93.00 101 ARG A C 1
ATOM 774 O O . ARG A 1 101 ? 7.351 2.106 20.221 1.00 93.00 101 ARG A O 1
ATOM 781 N N . HIS A 1 102 ? 5.132 2.313 19.877 1.00 93.19 102 HIS A N 1
ATOM 782 C CA . HIS A 1 102 ? 5.007 1.208 18.923 1.00 93.19 102 HIS A CA 1
ATOM 783 C C . HIS A 1 102 ? 4.692 1.662 17.495 1.00 93.19 102 HIS A C 1
ATOM 785 O O . HIS A 1 102 ? 4.570 0.817 16.612 1.00 93.19 102 HIS A O 1
ATOM 791 N N . LEU A 1 103 ? 4.554 2.970 17.260 1.00 93.94 103 LEU A N 1
ATOM 792 C CA . LEU A 1 103 ? 4.132 3.514 15.977 1.00 93.94 103 LEU A CA 1
ATOM 793 C C . LEU A 1 103 ? 5.059 4.634 15.513 1.00 93.94 103 LEU A C 1
ATOM 795 O O . LEU A 1 103 ? 5.319 5.599 16.237 1.00 93.94 103 LEU A O 1
ATOM 799 N N . ALA A 1 104 ? 5.481 4.539 14.258 1.00 93.50 104 ALA A N 1
ATOM 800 C CA . ALA A 1 104 ? 6.132 5.617 13.536 1.00 93.50 104 ALA A CA 1
ATOM 801 C C . ALA A 1 104 ? 5.327 5.946 12.276 1.00 93.50 104 ALA A C 1
ATOM 803 O O . ALA A 1 104 ? 4.804 5.053 11.610 1.00 93.50 104 ALA A O 1
ATOM 804 N N . ARG A 1 105 ? 5.248 7.233 11.941 1.00 94.12 105 ARG A N 1
ATOM 805 C CA . ARG A 1 105 ? 4.756 7.709 10.652 1.00 94.12 105 ARG A CA 1
ATOM 806 C C . ARG A 1 105 ? 5.898 7.636 9.652 1.00 94.12 105 ARG A C 1
ATOM 808 O O . ARG A 1 105 ? 6.900 8.333 9.817 1.00 94.12 105 ARG A O 1
ATOM 815 N N . VAL A 1 106 ? 5.727 6.795 8.640 1.00 94.06 106 VAL A N 1
ATOM 816 C CA . VAL A 1 106 ? 6.713 6.589 7.577 1.00 94.06 106 VAL A CA 1
ATOM 817 C C . VAL A 1 106 ? 6.814 7.839 6.703 1.00 94.06 106 VAL A C 1
ATOM 819 O O . VAL A 1 106 ? 5.811 8.491 6.416 1.00 94.06 106 VAL A O 1
ATOM 822 N N . GLN A 1 107 ? 8.024 8.171 6.269 1.00 93.38 107 GLN A N 1
ATOM 823 C CA . GLN A 1 107 ? 8.310 9.209 5.278 1.00 93.38 107 GLN A CA 1
ATOM 824 C C . GLN A 1 107 ? 9.022 8.591 4.067 1.00 93.38 107 GLN A C 1
ATOM 826 O O . GLN A 1 107 ? 9.727 7.593 4.250 1.00 93.38 107 GLN A O 1
ATOM 831 N N . PRO A 1 108 ? 8.898 9.176 2.860 1.00 92.94 108 PRO A N 1
ATOM 832 C CA . PRO A 1 108 ? 9.664 8.715 1.708 1.00 92.94 108 PRO A CA 1
ATOM 833 C C . PRO A 1 108 ? 11.167 8.820 1.984 1.00 92.94 108 PRO A C 1
ATOM 835 O O . PRO A 1 108 ? 11.615 9.774 2.631 1.00 92.94 108 PRO A O 1
ATOM 838 N N . ASP A 1 109 ? 11.961 7.877 1.474 1.00 90.38 109 ASP A N 1
ATOM 839 C CA . ASP A 1 109 ? 13.416 7.980 1.578 1.00 90.38 109 ASP A CA 1
ATOM 840 C C . ASP A 1 109 ? 13.958 9.066 0.642 1.00 90.38 109 ASP A C 1
ATOM 842 O O . ASP A 1 109 ? 14.068 8.882 -0.572 1.00 90.38 109 ASP A O 1
ATOM 846 N N . GLY A 1 110 ? 14.337 10.205 1.220 1.00 87.38 110 GLY A N 1
ATOM 847 C CA . GLY A 1 110 ? 14.948 11.310 0.484 1.00 87.38 110 GLY A CA 1
ATOM 848 C C . GLY A 1 110 ? 16.361 11.024 -0.039 1.00 87.38 110 GLY A C 1
ATOM 849 O O . GLY A 1 110 ? 16.848 11.792 -0.869 1.00 87.38 110 GLY A O 1
ATOM 850 N N . ASN A 1 111 ? 17.025 9.959 0.424 1.00 89.62 111 ASN A N 1
ATOM 851 C CA . ASN A 1 111 ? 18.355 9.574 -0.058 1.00 89.62 111 ASN A CA 1
ATOM 852 C C . ASN A 1 111 ? 18.293 8.714 -1.325 1.00 89.62 111 ASN A C 1
ATOM 854 O O . ASN A 1 111 ? 19.239 8.723 -2.114 1.00 89.62 111 ASN A O 1
ATOM 858 N N . GLU A 1 112 ? 17.188 8.000 -1.544 1.00 92.06 112 GLU A N 1
ATOM 859 C CA . GLU A 1 112 ? 16.951 7.246 -2.771 1.00 92.06 112 GLU A CA 1
ATOM 860 C C . GLU A 1 112 ? 16.222 8.120 -3.802 1.00 92.06 112 GLU A C 1
ATOM 862 O O . GLU A 1 112 ? 15.334 8.909 -3.464 1.00 92.06 112 GLU A O 1
ATOM 867 N N . PRO A 1 113 ? 16.567 8.017 -5.093 1.00 92.25 113 PRO A N 1
ATOM 868 C CA . PRO A 1 113 ? 15.983 8.878 -6.105 1.00 92.25 113 PRO A CA 1
ATOM 869 C C . PRO A 1 113 ? 14.531 8.489 -6.425 1.00 92.25 113 PRO A C 1
ATOM 871 O O . PRO A 1 113 ? 14.154 7.316 -6.420 1.00 92.25 113 PRO A O 1
ATOM 874 N N . ALA A 1 114 ? 13.728 9.477 -6.829 1.00 91.50 114 ALA A N 1
ATOM 875 C CA . ALA A 1 114 ? 12.314 9.280 -7.166 1.00 91.50 114 ALA A CA 1
ATOM 876 C C . ALA A 1 114 ? 12.083 8.262 -8.301 1.00 91.50 114 ALA A C 1
ATOM 878 O O . ALA A 1 114 ? 11.101 7.521 -8.276 1.00 91.50 114 ALA A O 1
ATOM 879 N N . TRP A 1 115 ? 12.997 8.180 -9.280 1.00 91.88 115 TRP A N 1
ATOM 880 C CA . TRP A 1 115 ? 12.914 7.191 -10.370 1.00 91.88 115 TRP A CA 1
ATOM 881 C C . TRP A 1 115 ? 13.044 5.745 -9.870 1.00 91.88 115 TRP A C 1
ATOM 883 O O . TRP A 1 115 ? 12.580 4.825 -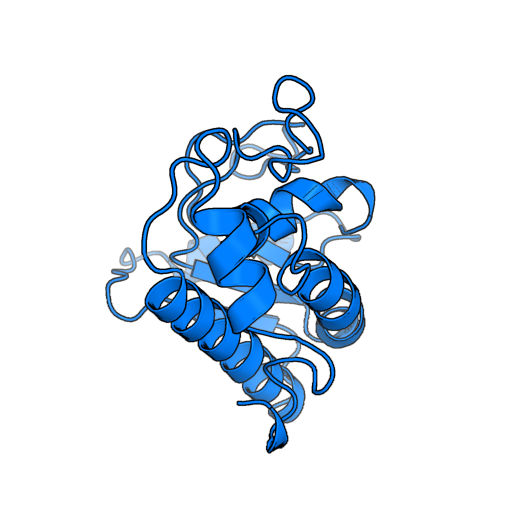10.536 1.00 91.88 115 TRP A O 1
ATOM 893 N N . ARG A 1 116 ? 13.622 5.549 -8.680 1.00 92.38 116 ARG A N 1
ATOM 894 C CA . ARG A 1 116 ? 13.746 4.261 -7.996 1.00 92.38 116 ARG A CA 1
ATOM 895 C C . ARG A 1 116 ? 12.710 4.099 -6.881 1.00 92.38 116 ARG A C 1
ATOM 897 O O . ARG A 1 116 ? 12.909 3.330 -5.954 1.00 92.38 116 ARG A O 1
ATOM 904 N N . CYS A 1 117 ? 11.616 4.853 -6.942 1.00 94.69 117 CYS A N 1
ATOM 905 C CA . CYS A 1 117 ? 10.537 4.815 -5.959 1.00 94.69 117 CYS A CA 1
ATOM 906 C C . CYS A 1 117 ? 10.928 5.161 -4.514 1.00 94.69 117 CYS A C 1
ATOM 908 O O . CYS A 1 117 ? 10.248 4.723 -3.593 1.00 94.69 117 CYS A O 1
ATOM 910 N N . HIS A 1 118 ? 12.017 5.905 -4.283 1.00 92.75 118 HIS A N 1
ATOM 911 C CA . HIS A 1 118 ? 12.500 6.141 -2.914 1.00 92.75 118 HIS A CA 1
ATOM 912 C C . HIS A 1 118 ? 12.671 4.823 -2.114 1.00 92.75 118 HIS A C 1
ATOM 914 O O . HIS A 1 118 ? 12.365 4.761 -0.923 1.00 92.75 118 HIS A O 1
ATOM 920 N N . GLN A 1 119 ? 13.098 3.744 -2.790 1.00 87.19 119 GLN A N 1
ATOM 921 C CA . GLN A 1 119 ? 13.117 2.359 -2.294 1.00 87.19 119 GLN A CA 1
ATOM 922 C C . GLN A 1 119 ? 14.223 2.094 -1.252 1.00 87.19 119 GLN A C 1
ATOM 924 O O . GLN A 1 119 ? 15.084 1.236 -1.442 1.00 87.19 119 GLN A O 1
ATOM 929 N N . GLY A 1 120 ? 14.225 2.818 -0.136 1.00 83.31 120 GLY A N 1
ATOM 930 C CA . GLY A 1 120 ? 15.190 2.600 0.947 1.00 83.31 120 GLY A CA 1
ATOM 931 C C . GLY A 1 120 ? 14.570 2.235 2.290 1.00 83.31 120 GLY A C 1
ATOM 932 O O . GLY A 1 120 ? 15.289 1.837 3.206 1.00 83.31 120 GLY A O 1
ATOM 933 N N . VAL A 1 121 ? 13.244 2.317 2.429 1.00 88.31 121 VAL A N 1
ATOM 934 C CA . VAL A 1 121 ? 12.585 2.291 3.743 1.00 88.31 121 VAL A CA 1
ATOM 935 C C . VAL A 1 121 ? 11.319 1.440 3.755 1.00 88.31 121 VAL A C 1
ATOM 937 O O . VAL A 1 121 ? 10.673 1.251 2.729 1.00 88.31 121 VAL A O 1
ATOM 940 N N . ASN A 1 122 ? 10.959 0.981 4.956 1.00 86.81 122 ASN A N 1
ATOM 941 C CA . ASN A 1 122 ? 9.670 0.364 5.280 1.00 86.81 122 ASN A CA 1
ATOM 942 C C . ASN A 1 122 ? 9.341 -0.933 4.507 1.00 86.81 122 ASN A C 1
ATOM 944 O O . ASN A 1 122 ? 8.243 -1.110 3.995 1.00 86.81 122 ASN A O 1
ATOM 948 N N . TRP A 1 123 ? 10.297 -1.861 4.463 1.00 86.12 123 TRP A N 1
ATOM 949 C CA . TRP A 1 123 ? 10.192 -3.127 3.730 1.00 86.12 123 TRP A CA 1
ATOM 950 C C . TRP A 1 123 ? 9.444 -4.221 4.507 1.00 86.12 123 TRP A C 1
ATOM 952 O O . TRP A 1 123 ? 9.554 -4.310 5.733 1.00 86.12 123 TRP A O 1
ATOM 962 N N . GLY A 1 124 ? 8.800 -5.129 3.776 1.00 79.88 124 GLY A N 1
ATOM 963 C CA . GLY A 1 124 ? 8.196 -6.376 4.244 1.00 79.88 124 GLY A CA 1
ATOM 964 C C . GLY A 1 124 ? 6.747 -6.214 4.692 1.00 79.88 124 GLY A C 1
ATOM 965 O O . GLY A 1 124 ? 6.487 -6.117 5.889 1.00 79.88 124 GLY A O 1
ATOM 966 N N . MET A 1 125 ? 5.794 -6.216 3.756 1.00 80.38 125 MET A N 1
ATOM 967 C CA . MET A 1 125 ? 4.365 -6.017 4.041 1.00 80.38 125 MET A CA 1
ATOM 968 C C . MET A 1 125 ? 3.601 -7.274 4.504 1.00 80.38 125 MET A C 1
ATOM 970 O O . MET A 1 125 ? 2.520 -7.567 4.005 1.00 80.38 125 MET A O 1
ATOM 974 N N . HIS A 1 126 ? 4.100 -7.963 5.528 1.00 87.44 126 HIS A N 1
ATOM 975 C CA . HIS A 1 126 ? 3.504 -9.212 6.033 1.00 87.44 126 HIS A CA 1
ATOM 976 C C . HIS A 1 126 ? 2.087 -9.061 6.604 1.00 87.44 126 HIS A C 1
ATOM 978 O O . HIS A 1 126 ? 1.264 -9.972 6.554 1.00 87.44 126 HIS A O 1
ATOM 984 N N . GLY A 1 127 ? 1.783 -7.893 7.170 1.00 92.81 127 GLY A N 1
ATOM 985 C CA . GLY A 1 127 ? 0.486 -7.619 7.769 1.00 92.81 127 GLY A CA 1
ATOM 986 C C . GLY A 1 127 ? 0.140 -6.144 7.712 1.00 92.81 127 GLY A C 1
ATOM 987 O O . GLY A 1 127 ? 0.988 -5.287 7.972 1.00 92.81 127 GLY A O 1
ATOM 988 N N . VAL A 1 128 ? -1.115 -5.843 7.389 1.00 95.19 128 VAL A N 1
ATOM 989 C CA . VAL A 1 128 ? -1.602 -4.474 7.227 1.00 95.19 128 VAL A CA 1
ATOM 990 C C . VAL A 1 128 ? -2.960 -4.318 7.879 1.00 95.19 128 VAL A C 1
ATOM 992 O O . VAL A 1 128 ? -3.885 -5.085 7.613 1.00 95.19 128 VAL A O 1
ATOM 995 N N . LEU A 1 129 ? -3.087 -3.285 8.699 1.00 97.19 129 LEU A N 1
ATOM 996 C CA . LEU A 1 129 ? -4.361 -2.784 9.181 1.00 97.19 129 LEU A CA 1
ATOM 997 C C . LEU A 1 129 ? -4.823 -1.637 8.275 1.00 97.19 129 LEU A C 1
ATOM 999 O O . LEU A 1 129 ? -4.087 -0.678 8.061 1.00 97.19 129 LEU A O 1
ATOM 1003 N N . TYR A 1 130 ? -6.062 -1.707 7.798 1.00 97.62 130 TYR A N 1
ATOM 1004 C CA . TYR A 1 130 ? -6.701 -0.665 7.000 1.00 97.62 130 TYR A CA 1
ATOM 1005 C C . TYR A 1 130 ? -7.878 -0.035 7.726 1.00 97.62 130 TYR A C 1
ATOM 1007 O O . TYR A 1 130 ? -8.701 -0.738 8.323 1.00 97.62 130 TYR A O 1
ATOM 1015 N N . ARG A 1 131 ? -8.018 1.282 7.567 1.00 97.44 131 ARG A N 1
ATOM 1016 C CA . ARG A 1 131 ? -9.256 2.003 7.846 1.00 97.44 131 ARG A CA 1
ATOM 1017 C C . ARG A 1 131 ? -10.144 1.961 6.606 1.00 97.44 131 ARG A C 1
ATOM 1019 O O . ARG A 1 131 ? -9.819 2.539 5.573 1.00 97.44 131 ARG A O 1
ATOM 1026 N N . ILE A 1 132 ? -11.280 1.273 6.691 1.00 97.81 132 ILE A N 1
ATOM 1027 C CA . ILE A 1 132 ? -12.088 0.962 5.498 1.00 97.81 132 ILE A CA 1
ATOM 1028 C C . ILE A 1 132 ? -12.718 2.209 4.875 1.00 97.81 132 ILE A C 1
ATOM 1030 O O . ILE A 1 132 ? -12.823 2.294 3.655 1.00 97.81 132 ILE A O 1
ATOM 1034 N N . GLU A 1 133 ? -13.070 3.196 5.698 1.00 97.31 133 GLU A N 1
ATOM 1035 C CA . GLU A 1 133 ? -13.632 4.479 5.260 1.00 97.31 133 GLU A CA 1
ATOM 1036 C C . GLU A 1 133 ? -12.731 5.211 4.248 1.00 97.31 133 GLU A C 1
ATOM 1038 O O . GLU A 1 133 ? -13.220 5.757 3.260 1.00 97.31 133 GLU A O 1
ATOM 1043 N N . THR A 1 134 ? -11.412 5.203 4.464 1.00 97.31 134 THR A N 1
ATOM 1044 C CA . THR A 1 134 ? -10.436 5.916 3.622 1.00 97.31 134 THR A CA 1
ATOM 1045 C C . THR A 1 134 ? -9.802 5.022 2.556 1.00 97.31 134 THR A C 1
ATOM 1047 O O . THR A 1 134 ? -9.227 5.527 1.586 1.00 97.31 134 THR A O 1
ATOM 1050 N N . LEU A 1 135 ? -9.959 3.699 2.675 1.00 97.25 135 LEU A N 1
ATOM 1051 C CA . LEU A 1 135 ? -9.320 2.712 1.809 1.00 97.25 135 LEU A CA 1
ATOM 1052 C C . LEU A 1 135 ? -9.592 2.896 0.302 1.00 97.25 135 LEU A C 1
ATOM 1054 O O . LEU A 1 135 ? -8.651 2.705 -0.466 1.00 97.25 135 LEU A O 1
ATOM 1058 N N . PRO A 1 136 ? -10.791 3.295 -0.180 1.00 97.06 136 PRO A N 1
ATOM 1059 C CA . PRO A 1 136 ? -10.997 3.545 -1.610 1.00 97.06 136 PRO A CA 1
ATOM 1060 C C . PRO A 1 136 ? -10.081 4.640 -2.174 1.00 97.06 136 PRO A C 1
ATOM 1062 O O . PRO A 1 136 ? -9.495 4.463 -3.242 1.00 97.06 136 PRO A O 1
ATOM 1065 N N . ARG A 1 137 ? -9.915 5.746 -1.434 1.00 96.81 137 ARG A N 1
ATOM 1066 C CA . ARG A 1 137 ? -9.035 6.860 -1.816 1.00 96.81 137 ARG A CA 1
ATOM 1067 C C . ARG A 1 137 ? -7.567 6.454 -1.740 1.00 96.81 137 ARG A C 1
ATOM 1069 O O . ARG A 1 137 ? -6.801 6.760 -2.653 1.00 96.81 137 ARG A O 1
ATOM 1076 N N . LEU A 1 138 ? -7.187 5.747 -0.675 1.00 97.00 138 LEU A N 1
ATOM 1077 C CA . LEU A 1 138 ? -5.840 5.202 -0.528 1.00 97.00 138 LEU A CA 1
ATOM 1078 C C . LEU A 1 138 ? -5.504 4.270 -1.700 1.00 97.00 138 LEU A C 1
ATOM 1080 O O . LEU A 1 138 ? -4.456 4.409 -2.323 1.00 97.00 138 LEU A O 1
ATOM 1084 N N . GLN A 1 139 ? -6.419 3.363 -2.050 1.00 96.50 139 GLN A N 1
ATOM 1085 C CA . GLN A 1 139 ? -6.242 2.414 -3.144 1.00 96.50 139 GLN A CA 1
ATOM 1086 C C . GLN A 1 139 ? -6.035 3.117 -4.493 1.00 96.50 139 GLN A C 1
ATOM 1088 O O . GLN A 1 139 ? -5.240 2.639 -5.299 1.00 96.50 139 GLN A O 1
ATOM 1093 N N . GLU A 1 140 ? -6.725 4.225 -4.762 1.00 96.25 140 GLU A N 1
ATOM 1094 C CA . GLU A 1 140 ? -6.540 4.995 -5.997 1.00 96.25 140 GLU A CA 1
ATOM 1095 C C . GLU A 1 140 ? -5.105 5.526 -6.125 1.00 96.25 140 GLU A C 1
ATOM 1097 O O . GLU A 1 140 ? -4.421 5.220 -7.106 1.00 96.25 140 GLU A O 1
ATOM 1102 N N . LYS A 1 141 ? -4.625 6.250 -5.106 1.00 97.50 141 LYS A N 1
ATOM 1103 C CA . LYS A 1 141 ? -3.260 6.800 -5.080 1.00 97.50 141 LYS A CA 1
ATOM 1104 C C . LYS A 1 141 ? -2.206 5.701 -5.114 1.00 97.50 141 LYS A C 1
ATOM 1106 O O . LYS A 1 141 ? -1.239 5.768 -5.868 1.00 97.50 141 LYS A O 1
ATOM 1111 N N . TRP A 1 142 ? -2.424 4.651 -4.331 1.00 96.94 142 TRP A N 1
ATOM 1112 C CA . TRP A 1 142 ? -1.476 3.559 -4.210 1.00 96.94 142 TRP A CA 1
ATOM 1113 C C . TRP A 1 142 ? -1.365 2.747 -5.500 1.00 96.94 142 TRP A C 1
ATOM 1115 O O . TRP A 1 142 ? -0.258 2.437 -5.928 1.00 96.94 142 TRP A O 1
ATOM 1125 N N . LYS A 1 143 ? -2.478 2.480 -6.198 1.00 97.81 143 LYS A N 1
ATOM 1126 C CA . LYS A 1 143 ? -2.434 1.861 -7.532 1.00 97.81 143 LYS A CA 1
ATOM 1127 C C . LYS A 1 143 ? -1.685 2.728 -8.538 1.00 97.81 143 LYS A C 1
ATOM 1129 O O . LYS A 1 143 ? -0.960 2.174 -9.356 1.00 97.81 143 LYS A O 1
ATOM 1134 N N . ALA A 1 144 ? -1.851 4.050 -8.495 1.00 97.38 144 ALA A N 1
ATOM 1135 C CA . ALA A 1 144 ? -1.125 4.951 -9.388 1.00 97.38 144 ALA A CA 1
ATOM 1136 C C . ALA A 1 144 ? 0.395 4.891 -9.156 1.00 97.38 144 ALA A C 1
ATOM 1138 O O . ALA A 1 144 ? 1.152 4.916 -10.120 1.00 97.38 144 ALA A O 1
ATOM 1139 N N . ALA A 1 145 ? 0.835 4.751 -7.901 1.00 97.12 145 ALA A N 1
ATOM 1140 C CA . ALA A 1 145 ? 2.245 4.553 -7.573 1.00 97.12 145 ALA A CA 1
ATOM 1141 C C . ALA A 1 145 ? 2.755 3.160 -7.984 1.00 97.12 145 ALA A C 1
ATOM 1143 O O . ALA A 1 145 ? 3.793 3.054 -8.628 1.00 97.12 145 ALA A O 1
ATOM 1144 N N . VAL A 1 146 ? 2.011 2.098 -7.651 1.00 97.69 146 VAL A N 1
ATOM 1145 C CA . VAL A 1 146 ? 2.414 0.699 -7.889 1.00 97.69 146 VAL A CA 1
ATOM 1146 C C . VAL A 1 146 ? 2.478 0.346 -9.372 1.00 97.69 146 VAL A C 1
ATOM 1148 O O . VAL A 1 146 ? 3.374 -0.371 -9.814 1.00 97.69 146 VAL A O 1
ATOM 1151 N N . PHE A 1 147 ? 1.517 0.832 -10.156 1.00 98.00 147 PHE A N 1
ATOM 1152 C CA . PHE A 1 147 ? 1.376 0.498 -11.571 1.00 98.00 147 PHE A CA 1
ATOM 1153 C C . PHE A 1 147 ? 1.952 1.578 -12.491 1.00 98.00 147 PHE A C 1
ATOM 1155 O O . PHE A 1 147 ? 1.368 1.876 -13.530 1.00 98.00 147 PHE A O 1
ATOM 1162 N N . ASP A 1 148 ? 3.102 2.135 -12.118 1.00 97.62 148 ASP A N 1
ATOM 1163 C CA . ASP A 1 148 ? 3.892 3.045 -12.945 1.00 97.62 148 ASP A CA 1
ATOM 1164 C C . ASP A 1 148 ? 4.939 2.257 -13.747 1.00 97.62 148 ASP A C 1
ATOM 1166 O O . ASP A 1 148 ? 5.910 1.732 -13.196 1.00 97.62 148 ASP A O 1
ATOM 1170 N N . GLU A 1 149 ? 4.765 2.162 -15.068 1.00 97.69 149 GLU A N 1
ATOM 1171 C CA . GLU A 1 149 ? 5.679 1.392 -15.917 1.00 97.69 149 GLU A CA 1
ATOM 1172 C C . GLU A 1 149 ? 7.098 1.967 -15.982 1.00 97.69 149 GLU A C 1
ATOM 1174 O O . GLU A 1 149 ? 8.026 1.251 -16.354 1.00 97.69 149 GLU A O 1
ATOM 1179 N N . SER A 1 150 ? 7.283 3.242 -15.630 1.00 96.88 150 SER A N 1
ATOM 1180 C CA . SER A 1 150 ? 8.591 3.902 -15.643 1.00 96.88 150 SER A CA 1
ATOM 1181 C C . SER A 1 150 ? 9.390 3.696 -14.352 1.00 96.88 150 SER A C 1
ATOM 1183 O O . SER A 1 150 ? 10.604 3.909 -14.349 1.00 96.88 150 SER A O 1
ATOM 1185 N N . ARG A 1 151 ? 8.730 3.257 -13.271 1.00 96.62 151 ARG A N 1
ATOM 1186 C CA . ARG A 1 151 ? 9.318 3.051 -11.938 1.00 96.62 151 ARG A CA 1
ATOM 1187 C C . ARG A 1 151 ? 9.026 1.631 -11.437 1.00 96.62 151 ARG A C 1
ATOM 1189 O O . ARG A 1 151 ? 8.239 1.455 -10.510 1.00 96.62 151 ARG A O 1
ATOM 1196 N N . PRO A 1 152 ? 9.672 0.597 -12.005 1.00 96.19 152 PRO A N 1
ATOM 1197 C CA . PRO A 1 152 ? 9.350 -0.802 -11.709 1.00 96.19 152 PRO A CA 1
ATOM 1198 C C . PRO A 1 152 ? 9.568 -1.188 -10.236 1.00 96.19 152 PRO A C 1
ATOM 1200 O O . PRO A 1 152 ? 8.882 -2.074 -9.737 1.00 96.19 152 PRO A O 1
ATOM 1203 N N . HIS A 1 153 ? 10.452 -0.485 -9.521 1.00 95.25 153 HIS A N 1
ATOM 1204 C CA . HIS A 1 153 ? 10.653 -0.646 -8.078 1.00 95.25 153 HIS A CA 1
ATOM 1205 C C . HIS A 1 153 ? 9.421 -0.281 -7.236 1.00 95.25 153 HIS A C 1
ATOM 1207 O O . HIS A 1 153 ? 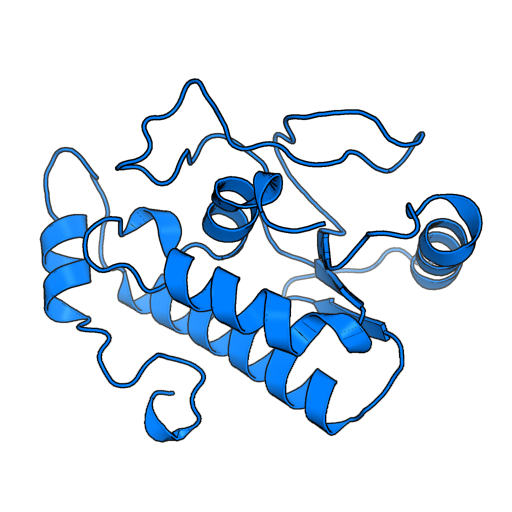9.273 -0.795 -6.135 1.00 95.25 153 HIS A O 1
ATOM 1213 N N . CYS A 1 154 ? 8.517 0.565 -7.743 1.00 96.19 154 CYS A N 1
ATOM 1214 C CA . CYS A 1 154 ? 7.257 0.850 -7.058 1.00 96.19 154 CYS A CA 1
ATOM 1215 C C . CYS A 1 154 ? 6.282 -0.331 -7.089 1.00 96.19 154 CYS A C 1
ATOM 1217 O O . CYS A 1 154 ? 5.258 -0.289 -6.419 1.00 96.19 154 CYS A O 1
ATOM 1219 N N . MET A 1 155 ? 6.538 -1.381 -7.873 1.00 96.06 155 MET A N 1
ATOM 1220 C CA . MET A 1 155 ? 5.600 -2.499 -7.936 1.00 96.06 155 MET A CA 1
ATOM 1221 C C . MET A 1 155 ? 5.508 -3.263 -6.608 1.00 96.06 155 MET A C 1
ATOM 1223 O O . MET A 1 155 ? 4.473 -3.869 -6.324 1.00 96.06 155 MET A O 1
ATOM 1227 N N . ASP A 1 156 ? 6.565 -3.203 -5.797 1.00 94.19 156 ASP A N 1
ATOM 1228 C CA . ASP A 1 156 ? 6.542 -3.634 -4.404 1.00 94.19 156 ASP A CA 1
ATOM 1229 C C . ASP A 1 156 ? 5.625 -2.690 -3.604 1.00 94.19 156 ASP A C 1
ATOM 1231 O O . ASP A 1 156 ? 5.824 -1.474 -3.544 1.00 94.19 156 ASP A O 1
ATOM 1235 N N . VAL A 1 157 ? 4.543 -3.237 -3.049 1.00 94.38 157 VAL A N 1
ATOM 1236 C CA . VAL A 1 157 ? 3.430 -2.432 -2.524 1.00 94.38 157 VAL A CA 1
ATOM 1237 C C . VAL A 1 157 ? 3.809 -1.620 -1.285 1.00 94.38 157 VAL A C 1
ATOM 1239 O O . VAL A 1 157 ? 3.372 -0.479 -1.154 1.00 94.38 157 VAL A O 1
ATOM 1242 N N . ASP A 1 158 ? 4.638 -2.166 -0.403 1.00 92.88 158 ASP A N 1
ATOM 1243 C CA . ASP A 1 158 ? 5.220 -1.471 0.748 1.00 92.88 158 ASP A CA 1
ATOM 1244 C C . ASP A 1 158 ? 6.103 -0.300 0.325 1.00 92.88 158 ASP A C 1
ATOM 1246 O O . ASP A 1 158 ? 5.939 0.808 0.840 1.00 92.88 158 ASP A O 1
ATOM 1250 N N . VAL A 1 159 ? 6.982 -0.529 -0.651 1.00 94.06 159 VAL A N 1
ATOM 1251 C CA . VAL A 1 159 ? 7.856 0.494 -1.231 1.00 94.06 159 VAL A CA 1
ATOM 1252 C C . VAL A 1 159 ? 7.017 1.622 -1.814 1.00 94.06 159 VAL A C 1
ATOM 1254 O O . VAL A 1 159 ? 7.235 2.787 -1.486 1.00 94.06 159 VAL A O 1
ATOM 1257 N N . ALA A 1 160 ? 6.019 1.297 -2.639 1.00 95.56 160 ALA A N 1
ATOM 1258 C CA . ALA A 1 160 ? 5.133 2.309 -3.196 1.00 95.56 160 ALA A CA 1
ATOM 1259 C C . ALA A 1 160 ? 4.383 3.080 -2.113 1.00 95.56 160 ALA A C 1
ATOM 1261 O O . ALA A 1 160 ? 4.310 4.304 -2.211 1.00 95.56 160 ALA A O 1
ATOM 1262 N N . LEU A 1 161 ? 3.853 2.399 -1.089 1.00 95.19 161 LEU A N 1
ATOM 1263 C CA . LEU A 1 161 ? 3.128 3.058 -0.003 1.00 95.19 161 LEU A CA 1
ATOM 1264 C C . LEU A 1 161 ? 4.039 4.020 0.767 1.00 95.19 161 LEU A C 1
ATOM 1266 O O . LEU A 1 161 ? 3.640 5.149 1.044 1.00 95.19 161 LEU A O 1
ATOM 1270 N N . ALA A 1 162 ? 5.272 3.602 1.058 1.00 94.44 162 ALA A N 1
ATOM 1271 C CA . ALA A 1 162 ? 6.271 4.451 1.693 1.00 94.44 162 ALA A CA 1
ATOM 1272 C C . ALA A 1 162 ? 6.659 5.644 0.803 1.00 94.44 162 ALA A C 1
ATOM 1274 O O . ALA A 1 162 ? 6.792 6.762 1.294 1.00 94.44 162 ALA A O 1
ATOM 1275 N N . SER A 1 163 ? 6.778 5.438 -0.513 1.00 95.25 163 SER A N 1
ATOM 1276 C CA . SER A 1 163 ? 7.145 6.489 -1.473 1.00 95.25 163 SER A CA 1
ATOM 1277 C C . SER A 1 163 ? 6.123 7.627 -1.558 1.00 95.25 163 SER A C 1
ATOM 1279 O O . SER A 1 163 ? 6.498 8.756 -1.869 1.00 95.25 163 SER A O 1
ATOM 1281 N N . ILE A 1 164 ? 4.850 7.336 -1.260 1.00 95.44 164 ILE A N 1
ATOM 1282 C CA . ILE A 1 164 ? 3.739 8.299 -1.281 1.00 95.44 164 ILE A CA 1
ATOM 1283 C C . ILE A 1 164 ? 3.272 8.683 0.124 1.00 95.44 164 ILE A C 1
ATOM 1285 O O . ILE A 1 164 ? 2.207 9.280 0.267 1.00 95.44 164 ILE A O 1
ATOM 1289 N N . SER A 1 165 ? 4.018 8.353 1.183 1.00 94.12 165 SER A N 1
ATOM 1290 C CA . SER A 1 165 ? 3.567 8.562 2.568 1.00 94.12 165 SER A CA 1
ATOM 1291 C C . SER A 1 165 ? 3.488 10.038 2.993 1.00 94.12 165 SER A C 1
ATOM 1293 O O . SER A 1 165 ? 3.021 10.362 4.079 1.00 94.12 165 SER A O 1
ATOM 1295 N N . ASN A 1 166 ? 3.919 10.963 2.135 1.00 92.25 166 ASN A N 1
ATOM 1296 C CA . ASN A 1 166 ? 3.652 12.399 2.241 1.00 92.25 166 ASN A CA 1
ATOM 1297 C C . ASN A 1 166 ? 2.279 12.810 1.664 1.00 92.25 166 ASN A C 1
ATOM 1299 O O . ASN A 1 166 ? 1.839 13.939 1.876 1.00 92.25 166 ASN A O 1
ATOM 1303 N N . GLU A 1 167 ? 1.610 11.922 0.929 1.00 92.94 167 GLU A N 1
ATOM 1304 C CA . GLU A 1 167 ? 0.301 12.130 0.303 1.00 92.94 167 GLU A CA 1
ATOM 1305 C C . GLU A 1 167 ? -0.825 11.316 0.961 1.00 92.94 167 GLU A C 1
ATOM 1307 O O . GLU A 1 167 ? -2.005 11.547 0.659 1.00 92.94 167 GLU A O 1
ATOM 1312 N N . VAL A 1 168 ? -0.473 10.355 1.816 1.00 90.81 168 VAL A N 1
ATOM 1313 C CA . VAL A 1 168 ? -1.385 9.451 2.533 1.00 90.81 168 VAL A CA 1
ATOM 1314 C C . VAL A 1 168 ? -1.061 9.451 4.029 1.00 90.81 168 VAL A C 1
ATOM 1316 O O . VAL A 1 168 ? 0.049 9.812 4.414 1.00 90.81 168 VAL A O 1
ATOM 1319 N N . GLY A 1 169 ? -2.058 9.134 4.859 1.00 73.12 169 GLY A N 1
ATOM 1320 C CA . GLY A 1 169 ? -2.004 9.276 6.324 1.00 73.12 169 GLY A CA 1
ATOM 1321 C C . GLY A 1 169 ? -1.757 7.982 7.080 1.00 73.12 169 GLY A C 1
ATOM 1322 O O . GLY A 1 169 ? -2.358 6.953 6.699 1.00 73.12 169 GLY A O 1
#

pLDDT: mean 94.6, std 3.86, range [73.12, 98.25]

Secondary structure (DSSP, 8-state):
-TTTTSS-TT--HHHHHHHHTSTTT-----HHHHHHHHHHHHHHHHHHHHT-SEEEEE-TT----TTHHHHHHHHHHHTS-TT--EEESS-BS--EEE-SSS-EEE---TTS-GGGTTTTS-B--SEEEEETTTHHHHHHHHHHHHT-TT-GGGGSHHHHHHHTTTT--

Foldseek 3Di:
DCVVPLAPVPFDLVLLQVLCPPVVNVHDRCPVLLVVSSVVSVVLVVVLVVPDQKDKDFDPPDDDDPCNVVVVVCCVPPQDDPQAFKDQQDWDAADAADRDPRDGQGAQQPVDDVLQLSQDTTDDRRMMMGRSVCSVVLSVQQSVQLRDSSHSNSSNSRSSCNSCSVVGD

Organism: NCBI:txid327968